Protein AF-A0A0N4YN39-F1 (afdb_monomer_lite)

Organism: Nippostrongylus brasiliensis (NCBI:txid27835)

Foldseek 3Di:
DEWDADPVQGDPHHCVVVDPRVQTHSQAWDWDQDPPVRWIKIAGQDCFWKAWQNRTHHHRGMDTDDQQIWIDRPPDIDGDHDDD

Radius of gyration: 12.25 Å; chains: 1; bounding box: 29×24×33 Å

pLDDT: mean 93.07, std 7.37, range [53.78, 98.44]

InterPro domains:
  IPR000253 Forkhead-associated (FHA) domain [PF00498] (2-73)
  IPR000253 Forkhead-associated (FHA) domain [PS50006] (1-57)
  IPR008984 SMAD/FHA domain superfamily [SSF49879] (2-82)
  IPR037912 Microspherule protein 1 [PTHR13233] (1-83)

Structure (mmCIF, N/CA/C/O backbone):
data_AF-A0A0N4YN39-F1
#
_entry.id   AF-A0A0N4YN39-F1
#
loop_
_atom_site.group_PDB
_atom_site.id
_atom_site.type_symbol
_atom_site.label_atom_id
_atom_site.label_alt_id
_atom_site.label_comp_id
_atom_site.label_asym_id
_atom_site.label_entity_id
_atom_site.label_seq_id
_atom_site.pdbx_PDB_ins_code
_atom_site.Cartn_x
_atom_site.Cartn_y
_atom_site.Cartn_z
_atom_site.occupancy
_atom_site.B_iso_or_equiv
_atom_site.auth_seq_id
_atom_site.auth_comp_id
_atom_site.auth_asym_id
_atom_site.auth_atom_id
_atom_site.pdbx_PDB_model_num
ATOM 1 N N . MET A 1 1 ? 3.916 -3.972 4.468 1.00 93.94 1 MET A N 1
ATOM 2 C CA . MET A 1 1 ? 4.370 -3.677 3.092 1.00 93.94 1 MET A CA 1
ATOM 3 C C . MET A 1 1 ? 3.496 -4.438 2.112 1.00 93.94 1 MET A C 1
ATOM 5 O O . MET A 1 1 ? 3.320 -5.635 2.280 1.00 93.94 1 MET A O 1
ATOM 9 N N . LEU A 1 2 ? 2.977 -3.753 1.095 1.00 94.25 2 LEU A N 1
ATOM 10 C CA . LEU A 1 2 ? 2.207 -4.335 -0.004 1.00 94.25 2 LEU A CA 1
ATOM 11 C C . LEU A 1 2 ? 2.952 -4.115 -1.323 1.00 94.25 2 LEU A C 1
ATOM 13 O O . LEU A 1 2 ? 3.482 -3.024 -1.562 1.00 94.25 2 LEU A O 1
ATOM 17 N N . GLY A 1 3 ? 2.959 -5.110 -2.203 1.00 94.62 3 GLY A N 1
ATOM 18 C CA . GLY A 1 3 ? 3.592 -4.993 -3.516 1.00 94.62 3 GLY A CA 1
ATOM 19 C C . GLY A 1 3 ? 3.722 -6.332 -4.222 1.00 94.62 3 GLY A C 1
ATOM 20 O O . GLY A 1 3 ? 3.022 -7.274 -3.880 1.00 94.62 3 GLY A O 1
ATOM 21 N N . ARG A 1 4 ? 4.603 -6.410 -5.219 1.00 93.81 4 ARG A N 1
ATOM 22 C CA . ARG A 1 4 ? 4.973 -7.667 -5.883 1.00 93.81 4 ARG A CA 1
ATOM 23 C C . ARG A 1 4 ? 6.166 -8.306 -5.175 1.00 93.81 4 ARG A C 1
ATOM 25 O O . ARG A 1 4 ? 7.275 -7.775 -5.268 1.00 93.81 4 ARG A O 1
ATOM 32 N N . SER A 1 5 ? 5.961 -9.452 -4.538 1.00 93.88 5 SER A N 1
ATOM 33 C CA . SER A 1 5 ? 7.042 -10.144 -3.832 1.00 93.88 5 SER A CA 1
ATOM 34 C C . SER A 1 5 ? 8.132 -10.625 -4.791 1.00 93.88 5 SER A C 1
ATOM 36 O O . SER A 1 5 ? 7.883 -10.990 -5.944 1.00 93.88 5 SER A O 1
ATOM 38 N N . THR A 1 6 ? 9.374 -10.630 -4.315 1.00 91.06 6 THR A N 1
ATOM 39 C CA . THR A 1 6 ? 10.489 -11.323 -4.971 1.00 91.06 6 THR A CA 1
ATOM 40 C C . THR A 1 6 ? 11.345 -12.018 -3.913 1.00 91.06 6 THR A C 1
ATOM 42 O O . THR A 1 6 ? 11.339 -11.576 -2.766 1.00 91.06 6 THR A O 1
ATOM 45 N N . PRO A 1 7 ? 12.167 -13.025 -4.267 1.00 91.06 7 PRO A N 1
ATOM 46 C CA . PRO A 1 7 ? 13.035 -13.693 -3.291 1.00 91.06 7 PRO A CA 1
ATOM 47 C C . PRO A 1 7 ? 13.983 -12.755 -2.524 1.00 91.06 7 PRO A C 1
ATOM 49 O O . PRO A 1 7 ? 14.407 -13.082 -1.423 1.00 91.06 7 PRO A O 1
ATOM 52 N N . ARG A 1 8 ? 14.335 -11.595 -3.101 1.00 90.06 8 ARG A N 1
ATOM 53 C CA . ARG A 1 8 ? 15.207 -10.587 -2.468 1.00 90.06 8 ARG A CA 1
ATOM 54 C C . ARG A 1 8 ? 14.441 -9.511 -1.700 1.00 90.06 8 ARG A C 1
ATOM 56 O O . ARG A 1 8 ? 15.012 -8.861 -0.836 1.00 90.06 8 ARG A O 1
ATOM 63 N N . GLU A 1 9 ? 13.180 -9.294 -2.051 1.00 87.25 9 GLU A N 1
ATOM 64 C CA . GLU A 1 9 ? 12.322 -8.252 -1.487 1.00 87.25 9 GLU A CA 1
ATOM 65 C C . GLU A 1 9 ? 10.965 -8.877 -1.151 1.00 87.25 9 GLU A C 1
ATOM 67 O O . GLU A 1 9 ? 10.013 -8.722 -1.926 1.00 87.25 9 GLU A O 1
ATOM 72 N N . PRO A 1 10 ? 10.880 -9.639 -0.045 1.00 91.69 10 PRO A N 1
ATOM 73 C CA . PRO A 1 10 ? 9.609 -10.165 0.418 1.00 91.69 10 PRO A CA 1
ATOM 74 C C . PRO A 1 10 ? 8.701 -9.016 0.865 1.00 91.69 10 PRO A C 1
ATOM 76 O O . PRO A 1 10 ? 9.157 -7.994 1.387 1.00 91.69 10 PRO A O 1
ATOM 79 N N . VAL A 1 11 ? 7.400 -9.190 0.659 1.00 93.69 11 VAL A N 1
ATOM 80 C CA . VAL A 1 11 ? 6.360 -8.271 1.130 1.00 93.69 11 VAL A CA 1
ATOM 81 C C . VAL A 1 11 ? 5.352 -9.032 1.978 1.00 93.69 11 VAL A C 1
ATOM 83 O O . VAL A 1 11 ? 5.166 -10.230 1.784 1.00 93.69 11 VAL A O 1
ATOM 86 N N . ASP A 1 12 ? 4.684 -8.329 2.889 1.00 93.38 12 ASP A N 1
ATOM 87 C CA . ASP A 1 12 ? 3.686 -8.941 3.773 1.00 93.38 12 ASP A CA 1
ATOM 88 C C . ASP A 1 12 ? 2.419 -9.336 3.000 1.00 93.38 12 ASP A C 1
ATOM 90 O O . ASP A 1 12 ? 1.772 -10.325 3.325 1.00 93.38 12 ASP A O 1
ATOM 94 N N . LEU A 1 13 ? 2.072 -8.564 1.963 1.00 90.81 13 LEU A N 1
ATOM 95 C CA . LEU A 1 13 ? 0.941 -8.828 1.074 1.00 90.81 13 LEU A CA 1
ATOM 96 C C . LEU A 1 13 ? 1.400 -8.784 -0.384 1.00 90.81 13 LEU A C 1
ATOM 98 O O . LEU A 1 13 ? 1.710 -7.709 -0.915 1.00 90.81 13 LEU A O 1
ATOM 102 N N . ASP A 1 14 ? 1.444 -9.961 -1.011 1.00 92.19 14 ASP A N 1
ATOM 103 C CA . ASP A 1 14 ? 1.865 -10.124 -2.399 1.00 92.19 14 ASP A CA 1
ATOM 104 C C . ASP A 1 14 ? 0.697 -9.943 -3.370 1.00 92.19 14 ASP A C 1
ATOM 106 O O . ASP A 1 14 ? -0.111 -10.836 -3.614 1.00 92.19 14 ASP A O 1
ATOM 110 N N . LEU A 1 15 ? 0.644 -8.760 -3.968 1.00 90.19 15 LEU A N 1
ATOM 111 C CA . LEU A 1 15 ? -0.368 -8.366 -4.939 1.00 90.19 15 LEU A CA 1
ATOM 112 C C . LEU A 1 15 ? -0.174 -9.040 -6.304 1.00 90.19 15 LEU A C 1
ATOM 114 O O . LEU A 1 15 ? -1.045 -8.929 -7.164 1.00 90.19 15 LEU A O 1
ATOM 118 N N . SER A 1 16 ? 0.952 -9.719 -6.540 1.00 86.19 16 SER A N 1
ATOM 119 C CA . SER A 1 16 ? 1.169 -10.444 -7.796 1.00 86.19 16 SER A CA 1
ATOM 120 C C . SER A 1 16 ? 0.296 -11.686 -7.951 1.00 86.19 16 SER A C 1
ATOM 122 O O . SER A 1 16 ? 0.100 -12.143 -9.074 1.00 86.19 16 SER A O 1
ATOM 124 N N . LEU A 1 17 ? -0.269 -12.184 -6.850 1.00 83.56 17 LEU A N 1
ATOM 125 C CA . LEU A 1 17 ? -1.193 -13.317 -6.842 1.00 83.56 17 LEU A CA 1
ATOM 126 C C . LEU A 1 17 ? -2.592 -12.942 -7.365 1.00 83.56 17 LEU A C 1
ATOM 128 O O . LEU A 1 17 ? -3.331 -13.809 -7.817 1.00 83.56 17 LEU A O 1
ATOM 132 N N . GLU A 1 18 ? -2.935 -11.652 -7.353 1.00 78.50 18 GLU A N 1
ATOM 133 C CA . GLU A 1 18 ? -4.290 -11.142 -7.617 1.00 78.50 18 GLU A CA 1
ATOM 134 C C . GLU A 1 18 ? -4.474 -10.571 -9.041 1.00 78.50 18 GLU A C 1
ATOM 136 O O . GLU A 1 18 ? -5.558 -10.109 -9.405 1.00 78.50 18 GLU A O 1
ATOM 141 N N . GLY A 1 19 ? -3.427 -10.532 -9.876 1.00 68.75 19 GLY A N 1
ATOM 142 C CA . GLY A 1 19 ? -3.522 -9.946 -11.218 1.00 68.75 19 GLY A CA 1
ATOM 143 C C . GLY A 1 19 ? -2.182 -9.756 -11.940 1.00 68.75 19 GLY A C 1
ATOM 144 O O . GLY A 1 19 ? -1.179 -10.341 -11.543 1.00 68.75 19 GLY A O 1
ATOM 145 N N . PRO A 1 20 ? -2.127 -8.937 -13.015 1.00 70.50 20 PRO A N 1
ATOM 146 C CA . PRO A 1 20 ? -0.923 -8.746 -13.819 1.00 70.50 20 PRO A CA 1
ATOM 147 C C . PRO A 1 20 ? 0.217 -8.175 -12.968 1.00 70.50 20 PRO A C 1
ATOM 149 O O . PRO A 1 20 ? 0.294 -6.968 -12.731 1.00 70.50 20 PRO A O 1
ATOM 152 N N . ALA A 1 21 ? 1.109 -9.054 -12.520 1.00 75.06 21 ALA A N 1
ATOM 153 C CA . ALA A 1 21 ? 2.172 -8.748 -11.570 1.00 75.06 21 ALA A CA 1
ATOM 154 C C . ALA A 1 21 ? 3.068 -7.586 -12.026 1.00 75.06 21 ALA A C 1
ATOM 156 O O . ALA A 1 21 ? 3.494 -6.761 -11.223 1.00 75.06 21 ALA A O 1
ATOM 157 N N . GLU A 1 22 ? 3.309 -7.474 -13.333 1.00 82.62 22 GLU A N 1
ATOM 158 C CA . GLU A 1 22 ? 4.122 -6.421 -13.956 1.00 82.62 22 GLU A CA 1
ATOM 159 C C . GLU A 1 22 ? 3.620 -4.993 -13.677 1.00 82.62 22 GLU A C 1
ATOM 161 O O . GLU A 1 22 ? 4.387 -4.034 -13.721 1.00 82.62 22 GLU A O 1
ATOM 166 N N . LYS A 1 23 ? 2.326 -4.843 -13.370 1.00 85.38 23 LYS A N 1
ATOM 167 C CA . LYS A 1 23 ? 1.659 -3.553 -13.166 1.00 85.38 23 LYS A CA 1
ATOM 168 C C . LYS A 1 23 ? 1.788 -3.018 -11.742 1.00 85.38 23 LYS A C 1
ATOM 170 O O . LYS A 1 23 ? 1.322 -1.902 -11.489 1.00 85.38 23 LYS A O 1
ATOM 175 N N . VAL A 1 24 ? 2.370 -3.802 -10.837 1.00 91.06 24 VAL A N 1
ATOM 176 C CA . VAL A 1 24 ? 2.525 -3.485 -9.419 1.00 91.06 24 VAL A CA 1
ATOM 177 C C . VAL A 1 24 ? 4.009 -3.417 -9.076 1.0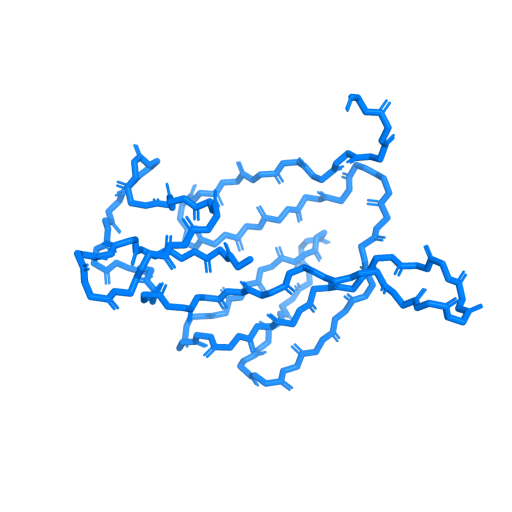0 91.06 24 VAL A C 1
ATOM 179 O O . VAL A 1 24 ? 4.801 -4.302 -9.407 1.00 91.06 24 VAL A O 1
ATOM 182 N N . SER A 1 25 ? 4.399 -2.344 -8.394 1.00 94.31 25 SER A N 1
ATOM 183 C CA . SER A 1 25 ? 5.776 -2.181 -7.928 1.00 94.31 25 SER A CA 1
ATOM 184 C C . SER A 1 25 ? 6.112 -3.254 -6.890 1.00 94.31 25 SER A C 1
ATOM 186 O O . SER A 1 25 ? 5.255 -3.651 -6.102 1.00 94.31 25 SER A O 1
ATOM 188 N N . ARG A 1 26 ? 7.381 -3.679 -6.820 1.00 94.25 26 ARG A N 1
ATOM 189 C CA . ARG A 1 26 ? 7.843 -4.613 -5.772 1.00 94.25 26 ARG A CA 1
ATOM 190 C C . ARG A 1 26 ? 7.512 -4.107 -4.367 1.00 94.25 26 ARG A C 1
ATOM 192 O O . ARG A 1 26 ? 7.036 -4.857 -3.531 1.00 94.25 26 ARG A O 1
ATOM 199 N N . ARG A 1 27 ? 7.650 -2.793 -4.167 1.00 95.50 27 ARG A N 1
ATOM 200 C CA . ARG A 1 27 ? 7.166 -2.047 -3.001 1.00 95.50 27 ARG A CA 1
ATOM 201 C C . ARG A 1 27 ? 6.161 -1.017 -3.502 1.00 95.50 27 ARG A C 1
ATOM 203 O O . ARG A 1 27 ? 6.561 -0.032 -4.114 1.00 95.50 27 ARG A O 1
ATOM 210 N N . GLN A 1 28 ? 4.870 -1.281 -3.333 1.00 96.00 28 GLN A N 1
ATOM 211 C CA . GLN A 1 28 ? 3.813 -0.430 -3.880 1.00 96.00 28 GLN A CA 1
ATOM 212 C C . GLN A 1 28 ? 3.208 0.483 -2.817 1.00 96.00 28 GLN A C 1
ATOM 214 O O . GLN A 1 28 ? 3.054 1.676 -3.059 1.00 96.00 28 GLN A O 1
ATOM 219 N N . ALA A 1 29 ? 2.884 -0.047 -1.641 1.00 97.00 29 ALA A N 1
ATOM 220 C CA . ALA A 1 29 ? 2.305 0.743 -0.564 1.00 97.00 29 ALA A CA 1
ATOM 221 C C . ALA A 1 29 ? 2.718 0.220 0.813 1.00 97.00 29 ALA A C 1
ATOM 223 O O . ALA A 1 29 ? 3.044 -0.953 0.992 1.00 97.00 29 ALA A O 1
ATOM 224 N N . VAL A 1 30 ? 2.679 1.100 1.806 1.00 97.69 30 VAL A N 1
ATOM 225 C CA . VAL A 1 30 ? 2.875 0.764 3.217 1.00 97.69 30 VAL A CA 1
ATOM 226 C C . VAL A 1 30 ? 1.614 1.151 3.962 1.00 97.69 30 VAL A C 1
ATOM 228 O O . VAL A 1 30 ? 1.169 2.284 3.830 1.00 97.69 30 VAL A O 1
ATOM 231 N N . ILE A 1 31 ? 1.057 0.223 4.736 1.00 97.00 31 ILE A N 1
ATOM 232 C CA . ILE A 1 31 ? 0.051 0.531 5.751 1.00 97.00 31 ILE A CA 1
ATOM 233 C C . ILE A 1 31 ? 0.767 0.515 7.095 1.00 97.00 31 ILE A C 1
ATOM 235 O O . ILE A 1 31 ? 1.469 -0.450 7.400 1.00 97.00 31 ILE A O 1
ATOM 239 N N . ALA A 1 32 ? 0.615 1.580 7.869 1.00 96.31 32 ALA A N 1
ATOM 240 C CA . ALA A 1 32 ? 1.171 1.698 9.208 1.00 96.31 32 ALA A CA 1
ATOM 241 C C . ALA A 1 32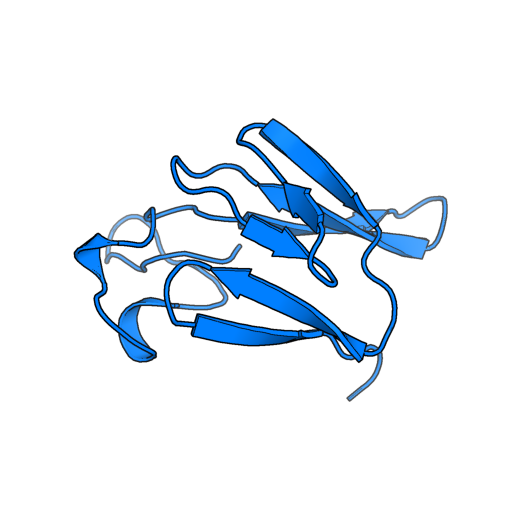 ? 0.125 2.296 10.148 1.00 96.31 32 ALA A C 1
ATOM 243 O O . ALA A 1 32 ? -0.734 3.067 9.722 1.00 96.31 32 ALA A O 1
ATOM 244 N N . ARG A 1 33 ? 0.199 1.934 11.429 1.00 95.81 33 ARG A N 1
ATOM 245 C CA . ARG A 1 33 ? -0.605 2.560 12.476 1.00 95.81 33 ARG A CA 1
ATOM 246 C C . ARG A 1 33 ? 0.218 3.657 13.132 1.00 95.81 33 ARG A C 1
ATOM 248 O O . ARG A 1 33 ? 1.304 3.382 13.637 1.00 95.81 33 ARG A O 1
ATOM 255 N N . ASP A 1 34 ? -0.300 4.875 13.133 1.00 94.69 34 ASP A N 1
ATOM 256 C CA . ASP A 1 34 ? 0.280 5.982 13.881 1.00 94.69 34 ASP A CA 1
ATOM 257 C C . ASP A 1 34 ? 0.191 5.662 15.387 1.00 94.69 34 ASP A C 1
ATOM 259 O O . ASP A 1 34 ? -0.912 5.448 15.901 1.00 94.69 34 ASP A O 1
ATOM 263 N N . PRO A 1 35 ? 1.323 5.596 16.112 1.00 94.31 35 PRO A N 1
ATOM 264 C CA . PRO A 1 35 ? 1.331 5.253 17.532 1.00 94.31 35 PRO A CA 1
ATOM 265 C C . PRO A 1 35 ? 0.697 6.332 18.421 1.00 94.31 35 PRO A C 1
ATOM 267 O O . PRO A 1 35 ? 0.281 6.025 19.534 1.00 94.31 35 PRO A O 1
ATOM 270 N N . THR A 1 36 ? 0.613 7.574 17.942 1.00 95.69 36 THR A N 1
ATOM 271 C CA . THR A 1 36 ? 0.102 8.724 18.696 1.00 95.69 36 THR A CA 1
ATOM 272 C C . THR A 1 36 ? -1.410 8.834 18.559 1.00 95.69 36 THR A C 1
ATOM 274 O O . THR A 1 36 ? -2.124 8.945 19.551 1.00 95.69 36 THR A O 1
ATOM 277 N N . THR A 1 37 ? -1.916 8.797 17.324 1.00 95.19 37 THR A N 1
ATOM 278 C CA . THR A 1 37 ? -3.356 8.946 17.047 1.00 95.19 37 THR A CA 1
ATOM 279 C C . THR A 1 37 ? -4.101 7.613 17.024 1.00 95.19 37 THR A C 1
ATOM 281 O O . THR A 1 37 ? -5.322 7.575 17.165 1.00 95.19 37 THR A O 1
ATOM 284 N N . GLY A 1 38 ? -3.381 6.507 16.827 1.00 94.75 38 GLY A N 1
ATOM 285 C CA . GLY A 1 38 ? -3.951 5.179 16.643 1.00 94.75 38 GLY A CA 1
ATOM 286 C C . GLY A 1 38 ? -4.573 4.948 15.264 1.00 94.75 38 GLY A C 1
ATOM 287 O O . GLY A 1 38 ? -5.111 3.858 15.043 1.00 94.75 38 GLY A O 1
ATOM 288 N N . TYR A 1 39 ? -4.512 5.926 14.353 1.00 95.56 39 TYR A N 1
ATOM 289 C CA . TYR A 1 39 ? -5.061 5.818 13.004 1.00 95.56 39 TYR A CA 1
ATOM 290 C C . TYR A 1 39 ? -4.184 4.969 12.095 1.00 95.56 39 TYR A C 1
ATOM 292 O O . TYR A 1 39 ? -2.963 4.939 12.228 1.00 95.56 39 TYR A O 1
ATOM 300 N N . PHE A 1 40 ? -4.817 4.307 11.133 1.00 97.44 40 PHE A N 1
ATOM 301 C CA . PHE A 1 40 ? -4.104 3.658 10.046 1.00 97.44 40 PHE A CA 1
ATOM 302 C C . PHE A 1 40 ? -3.881 4.655 8.917 1.00 97.44 40 PHE A C 1
ATOM 304 O O . PHE A 1 40 ? -4.802 5.357 8.497 1.00 97.44 40 PHE A O 1
ATOM 311 N N . GLU A 1 41 ? -2.661 4.695 8.406 1.00 97.44 41 GLU A N 1
ATOM 312 C CA . GLU A 1 41 ? -2.289 5.465 7.231 1.00 97.44 41 GLU A CA 1
ATOM 313 C C . GLU A 1 41 ? -1.755 4.527 6.155 1.00 97.44 41 GLU A C 1
ATOM 315 O O . GLU A 1 41 ? -1.031 3.570 6.437 1.00 97.44 41 GLU A O 1
ATOM 320 N N . MET A 1 42 ? -2.103 4.825 4.907 1.00 97.81 42 MET A N 1
ATOM 321 C CA . MET A 1 42 ? -1.479 4.246 3.730 1.00 97.81 42 MET A CA 1
ATOM 322 C C . MET A 1 42 ? -0.561 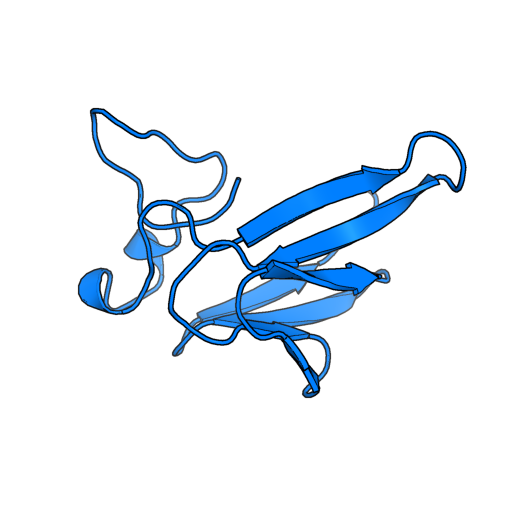5.274 3.082 1.00 97.81 42 MET A C 1
ATOM 324 O O . MET A 1 42 ? -1.005 6.370 2.749 1.00 97.81 42 MET A O 1
ATOM 328 N N . THR A 1 43 ? 0.677 4.876 2.808 1.00 98.38 43 THR A N 1
ATOM 329 C CA . THR A 1 43 ? 1.647 5.636 2.013 1.00 98.38 43 THR A CA 1
ATOM 330 C C . THR A 1 43 ? 1.913 4.906 0.703 1.00 98.38 43 THR A C 1
ATOM 332 O O . THR A 1 43 ? 2.282 3.729 0.717 1.00 98.38 43 THR A O 1
ATOM 335 N N . ASN A 1 44 ? 1.762 5.588 -0.433 1.00 98.25 44 ASN A N 1
ATOM 336 C CA . ASN A 1 44 ? 2.157 5.040 -1.730 1.00 98.25 44 ASN A C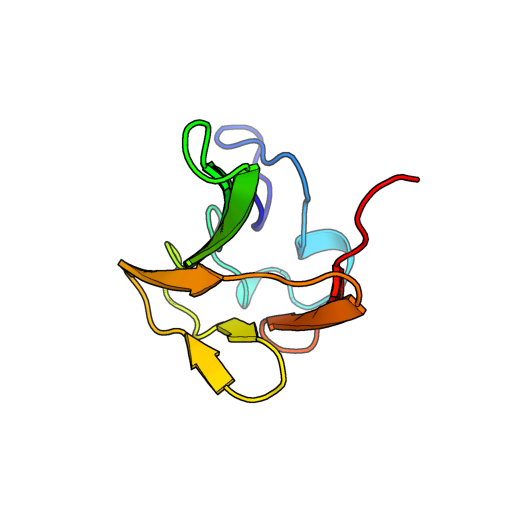A 1
ATOM 337 C C . ASN A 1 44 ? 3.662 5.246 -1.938 1.00 98.25 44 ASN A C 1
ATOM 339 O O . ASN A 1 44 ? 4.132 6.378 -1.967 1.00 98.25 44 ASN A O 1
ATOM 343 N N . VAL A 1 45 ? 4.417 4.164 -2.106 1.00 97.75 45 VAL A N 1
ATOM 344 C CA . VAL A 1 45 ? 5.875 4.202 -2.342 1.00 97.75 45 VAL A CA 1
ATOM 345 C C . VAL A 1 45 ? 6.258 3.664 -3.724 1.00 97.75 45 VAL A C 1
ATOM 347 O O . VAL A 1 45 ? 7.434 3.647 -4.077 1.00 97.75 45 VAL A O 1
ATOM 350 N N . GLY A 1 46 ? 5.272 3.208 -4.500 1.00 96.06 46 GLY A N 1
ATOM 351 C CA . GLY A 1 46 ? 5.459 2.660 -5.836 1.00 96.06 46 GLY A CA 1
ATOM 352 C C . GLY A 1 46 ? 5.174 3.672 -6.940 1.00 96.06 46 GLY A C 1
ATOM 353 O O . GLY A 1 46 ? 4.639 4.756 -6.713 1.00 96.06 46 GLY A O 1
ATOM 354 N N . ALA A 1 47 ? 5.495 3.287 -8.174 1.00 95.44 47 ALA A N 1
ATOM 355 C CA . ALA A 1 47 ? 5.309 4.143 -9.345 1.00 95.44 47 ALA A CA 1
ATOM 356 C C . ALA A 1 47 ? 3.830 4.351 -9.711 1.00 95.44 47 ALA A C 1
ATOM 358 O O . ALA A 1 47 ? 3.462 5.356 -10.313 1.00 95.44 47 ALA A O 1
ATOM 359 N N . ARG A 1 48 ? 2.966 3.385 -9.379 1.00 94.44 48 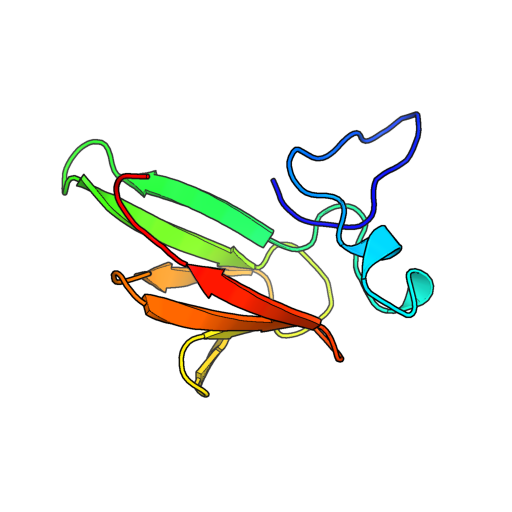ARG A N 1
ATOM 360 C CA . ARG A 1 48 ? 1.554 3.433 -9.758 1.00 94.44 48 ARG A CA 1
ATOM 361 C C . ARG A 1 48 ? 0.720 4.201 -8.738 1.00 94.44 48 ARG A C 1
ATOM 363 O O . ARG A 1 48 ? 0.895 4.010 -7.539 1.00 94.44 48 ARG A O 1
ATOM 370 N N . THR A 1 49 ? -0.227 5.010 -9.209 1.00 96.69 49 THR A N 1
ATOM 371 C CA . THR A 1 49 ? -1.237 5.641 -8.351 1.00 96.69 49 THR A CA 1
ATOM 372 C C . THR A 1 49 ? -2.085 4.579 -7.657 1.00 96.69 49 THR A C 1
ATOM 374 O O . THR A 1 49 ? -2.588 3.654 -8.303 1.00 96.69 49 THR A O 1
ATOM 377 N N . VAL A 1 50 ? -2.251 4.736 -6.347 1.00 97.38 50 VAL A N 1
ATOM 378 C CA . VAL A 1 50 ? -3.214 3.981 -5.541 1.00 97.38 50 VAL A CA 1
ATOM 379 C C . VAL A 1 50 ? -4.479 4.822 -5.425 1.00 97.38 50 VAL A C 1
ATOM 381 O O . VAL A 1 50 ? -4.385 6.040 -5.339 1.00 97.38 50 VAL A O 1
ATOM 384 N N . PHE A 1 51 ? -5.657 4.211 -5.425 1.00 98.19 51 PHE A N 1
ATOM 385 C CA . PHE A 1 51 ? -6.904 4.916 -5.142 1.00 98.19 51 PHE A CA 1
ATOM 386 C C . PHE A 1 51 ? -7.459 4.430 -3.810 1.00 98.19 51 PHE A C 1
ATOM 388 O O . PHE A 1 51 ? -7.611 3.227 -3.622 1.00 98.19 51 PHE A O 1
ATOM 395 N N . VAL A 1 52 ? -7.754 5.353 -2.898 1.00 98.31 52 VAL A N 1
ATOM 396 C CA . VAL A 1 52 ? -8.385 5.057 -1.605 1.00 98.31 52 VAL A CA 1
ATOM 397 C C . VAL A 1 52 ? -9.740 5.744 -1.586 1.00 98.31 52 VAL A C 1
ATOM 399 O O . VAL A 1 52 ? -9.810 6.964 -1.728 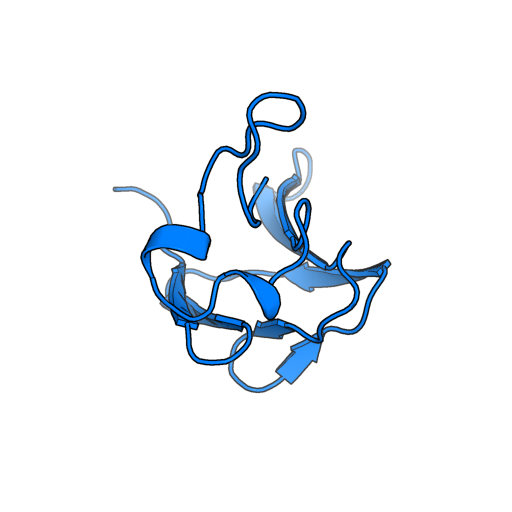1.00 98.31 52 VAL A O 1
ATOM 402 N N . ASP A 1 53 ? -10.815 4.963 -1.487 1.00 97.94 53 ASP A N 1
ATOM 403 C CA . ASP A 1 53 ? -12.199 5.456 -1.537 1.00 97.94 53 ASP A CA 1
ATOM 404 C C . ASP A 1 53 ? -12.462 6.341 -2.774 1.00 97.94 53 ASP A C 1
ATOM 406 O O . ASP A 1 53 ? -13.092 7.396 -2.714 1.00 97.94 53 ASP A O 1
ATOM 410 N N . GLY A 1 54 ? -11.895 5.932 -3.916 1.00 97.31 54 GLY A N 1
ATOM 411 C CA . GLY A 1 54 ? -11.977 6.647 -5.195 1.00 97.31 54 GLY A CA 1
ATOM 412 C C . GLY A 1 54 ? -11.030 7.847 -5.339 1.00 97.31 54 GLY A C 1
ATOM 413 O O . GLY A 1 54 ? -10.916 8.394 -6.435 1.00 97.31 54 GLY A O 1
ATOM 414 N N . LYS A 1 55 ? -10.306 8.247 -4.285 1.00 98.12 55 LYS A N 1
ATOM 415 C CA . LYS A 1 55 ? -9.363 9.377 -4.318 1.00 98.12 55 LYS A CA 1
ATOM 416 C C . LYS A 1 55 ? -7.961 8.917 -4.694 1.00 98.12 55 LYS A C 1
ATOM 418 O O . LYS A 1 55 ? -7.440 7.966 -4.118 1.00 98.12 55 LYS A O 1
ATOM 423 N N . ALA A 1 56 ? -7.339 9.613 -5.643 1.00 98.06 56 ALA A N 1
ATOM 424 C CA . ALA A 1 56 ? -5.989 9.308 -6.099 1.00 98.06 56 ALA A CA 1
ATOM 425 C C . ALA A 1 56 ? -4.931 9.629 -5.028 1.00 98.06 56 ALA A C 1
ATOM 427 O O . ALA A 1 56 ? -4.897 10.725 -4.473 1.00 98.06 56 ALA A O 1
ATOM 428 N N . LEU A 1 57 ? -4.025 8.682 -4.806 1.00 98.44 57 LEU A N 1
ATOM 429 C CA . LEU A 1 57 ? -2.863 8.769 -3.935 1.00 98.44 57 LEU A CA 1
ATOM 430 C C . LEU A 1 57 ? -1.600 8.539 -4.775 1.00 98.44 57 LEU A C 1
ATOM 432 O O . LEU A 1 57 ? -1.228 7.403 -5.091 1.00 98.44 57 LEU A O 1
ATOM 436 N N . GLY A 1 58 ? -0.959 9.634 -5.185 1.00 98.25 58 GLY A N 1
ATOM 437 C CA . GLY A 1 58 ? 0.287 9.598 -5.954 1.00 98.25 58 GLY A CA 1
ATOM 438 C C . GLY A 1 58 ? 1.478 9.100 -5.131 1.00 98.25 58 GLY A C 1
ATOM 439 O O . GLY A 1 58 ? 1.405 9.013 -3.906 1.00 98.25 58 GLY A O 1
ATOM 440 N N . THR A 1 59 ? 2.588 8.798 -5.799 1.00 98.12 59 THR A N 1
ATOM 441 C CA . THR A 1 59 ? 3.834 8.359 -5.153 1.00 98.12 59 THR A CA 1
ATOM 442 C C . THR A 1 59 ? 4.299 9.354 -4.086 1.00 98.12 59 THR A C 1
ATOM 444 O O . THR A 1 59 ? 4.191 10.565 -4.267 1.00 98.12 59 THR A O 1
ATOM 447 N N . ASN A 1 60 ? 4.814 8.832 -2.973 1.00 97.38 60 ASN A N 1
ATOM 448 C CA . ASN A 1 60 ? 5.274 9.549 -1.779 1.00 97.38 60 ASN A CA 1
ATOM 449 C C . ASN A 1 60 ? 4.203 10.361 -1.034 1.00 97.38 60 ASN A C 1
ATOM 451 O O . ASN A 1 60 ? 4.533 11.095 -0.105 1.00 97.38 60 ASN A O 1
ATOM 455 N N . ASN A 1 61 ? 2.925 10.204 -1.386 1.00 98.25 61 ASN A N 1
ATOM 456 C CA . ASN A 1 61 ? 1.822 10.756 -0.609 1.00 98.25 61 ASN A CA 1
ATOM 457 C C . ASN A 1 61 ? 1.240 9.708 0.338 1.00 98.25 61 ASN A C 1
ATOM 459 O O . ASN A 1 61 ? 1.348 8.497 0.105 1.00 98.25 61 ASN A O 1
ATOM 463 N N . ARG A 1 62 ? 0.572 10.197 1.387 1.00 97.50 62 ARG A N 1
ATOM 464 C CA . ARG A 1 62 ? -0.147 9.369 2.356 1.00 97.50 62 ARG A CA 1
ATOM 465 C C . ARG A 1 62 ? -1.591 9.818 2.541 1.00 97.50 62 ARG A C 1
ATOM 467 O O . ARG A 1 62 ? -1.912 10.986 2.339 1.00 97.50 62 ARG A O 1
ATOM 474 N N . THR A 1 63 ? -2.441 8.887 2.945 1.00 98.00 63 THR A N 1
ATOM 475 C CA . THR A 1 63 ? -3.830 9.147 3.326 1.00 98.00 63 THR A CA 1
ATOM 476 C C . THR A 1 63 ? -4.218 8.269 4.504 1.00 98.00 63 THR A C 1
ATOM 478 O O . THR A 1 63 ? -3.675 7.179 4.686 1.00 98.00 63 THR A O 1
ATOM 481 N N . ARG A 1 64 ? -5.191 8.726 5.287 1.00 97.56 64 ARG A N 1
ATOM 482 C CA . ARG A 1 64 ? -5.799 7.919 6.343 1.00 97.56 64 ARG A CA 1
ATOM 483 C C . ARG A 1 64 ? -6.643 6.798 5.730 1.00 97.56 64 ARG A C 1
ATOM 485 O O . ARG A 1 64 ? -7.340 7.023 4.742 1.00 97.56 64 ARG A O 1
ATOM 492 N N . LEU A 1 65 ? -6.595 5.623 6.349 1.00 97.88 65 LEU A N 1
ATOM 493 C CA . LEU A 1 65 ? -7.503 4.506 6.114 1.00 97.88 65 LEU A CA 1
ATOM 494 C C . LEU A 1 65 ? -8.522 4.436 7.252 1.00 97.88 65 LEU A C 1
ATOM 496 O O . LEU A 1 65 ? -8.159 4.478 8.429 1.00 97.88 65 LEU A O 1
ATOM 500 N N . ASN A 1 66 ? -9.797 4.322 6.897 1.00 97.12 66 ASN A N 1
ATOM 501 C CA . ASN A 1 66 ? -10.871 4.030 7.841 1.00 97.12 66 ASN A CA 1
ATOM 502 C C . ASN A 1 66 ? -11.320 2.581 7.653 1.00 97.12 66 ASN A C 1
ATOM 504 O O . ASN A 1 66 ? -11.053 1.981 6.613 1.00 97.12 66 ASN A O 1
ATOM 508 N N . ASP A 1 67 ? -12.007 2.012 8.644 1.00 96.88 67 ASP A N 1
ATOM 509 C CA . ASP A 1 67 ? -12.625 0.698 8.461 1.00 96.88 67 ASP A CA 1
ATOM 510 C C . ASP A 1 67 ? -13.542 0.709 7.225 1.00 96.88 67 ASP A C 1
ATOM 512 O O . ASP A 1 67 ? -14.306 1.653 7.019 1.00 96.88 67 ASP A O 1
ATOM 516 N N . ASN A 1 68 ? -13.445 -0.336 6.404 1.00 97.12 68 ASN A N 1
ATOM 517 C CA . ASN A 1 68 ? -14.086 -0.484 5.092 1.00 97.12 68 ASN A CA 1
ATOM 518 C C . ASN A 1 68 ? -13.556 0.409 3.965 1.00 97.12 68 ASN A C 1
ATOM 520 O O . ASN A 1 68 ? -14.155 0.410 2.889 1.00 97.12 68 ASN A O 1
ATOM 524 N N . SER A 1 69 ? -12.436 1.119 4.150 1.00 98.12 69 SER A N 1
ATOM 525 C CA . SER A 1 69 ? -11.809 1.833 3.035 1.00 98.12 69 SER A CA 1
ATOM 526 C C . SER A 1 69 ? -11.497 0.871 1.882 1.00 98.12 69 SER A C 1
ATOM 528 O O . SER A 1 69 ? -10.895 -0.190 2.073 1.00 98.12 69 SER A O 1
ATOM 530 N N . ILE A 1 70 ? -11.883 1.262 0.669 1.00 98.00 70 ILE A N 1
ATOM 531 C CA . ILE A 1 70 ? -11.603 0.523 -0.560 1.00 98.00 70 ILE A CA 1
ATOM 532 C C . ILE A 1 70 ? -10.273 1.001 -1.123 1.00 98.00 70 ILE A C 1
ATOM 534 O O . ILE A 1 70 ? -10.115 2.169 -1.476 1.00 98.00 70 ILE A O 1
ATOM 538 N N . ILE A 1 71 ? -9.327 0.078 -1.253 1.00 97.12 71 ILE A N 1
ATOM 539 C CA . ILE A 1 71 ? -8.008 0.329 -1.827 1.00 97.12 71 ILE A CA 1
ATOM 540 C C . ILE A 1 71 ? -7.975 -0.293 -3.217 1.00 97.12 71 ILE A C 1
ATOM 542 O O . ILE A 1 71 ? -8.202 -1.490 -3.376 1.00 97.12 71 ILE A O 1
ATOM 546 N N . GLN A 1 72 ? -7.649 0.503 -4.229 1.00 95.50 72 GLN A N 1
ATOM 547 C CA . GLN A 1 72 ? -7.529 0.036 -5.601 1.00 95.50 72 GLN A CA 1
ATOM 548 C C . GLN A 1 72 ? -6.141 0.320 -6.177 1.00 95.50 72 GLN A C 1
ATOM 550 O O . GLN A 1 72 ? -5.647 1.448 -6.155 1.00 95.50 72 GLN A O 1
ATOM 555 N N . ILE A 1 73 ? -5.518 -0.726 -6.721 1.00 93.25 73 ILE A N 1
ATOM 556 C CA . ILE A 1 73 ? -4.190 -0.694 -7.337 1.00 93.25 73 ILE A CA 1
ATOM 557 C C . ILE A 1 73 ? -4.275 -1.467 -8.648 1.00 93.25 73 ILE A C 1
ATOM 559 O O . ILE A 1 73 ? -4.477 -2.677 -8.657 1.00 93.25 73 ILE A O 1
ATOM 563 N N . ALA A 1 74 ? -4.110 -0.775 -9.776 1.00 89.69 74 ALA A N 1
ATOM 564 C CA . ALA A 1 74 ? -4.370 -1.364 -11.089 1.00 89.69 74 ALA A CA 1
ATOM 565 C C . ALA A 1 74 ? -5.788 -1.974 -11.160 1.00 89.69 74 ALA A C 1
ATOM 567 O O . ALA A 1 74 ? -6.768 -1.244 -11.031 1.00 89.69 74 ALA A O 1
ATOM 568 N N . ILE A 1 75 ? -5.895 -3.287 -11.377 1.00 88.19 75 ILE A N 1
ATOM 569 C CA . ILE A 1 75 ? -7.176 -4.008 -11.400 1.00 88.19 75 ILE A CA 1
ATOM 570 C C . ILE A 1 75 ? -7.553 -4.606 -10.038 1.00 88.19 75 ILE A C 1
ATOM 572 O O . ILE A 1 75 ? -8.679 -5.061 -9.871 1.00 88.19 75 ILE A O 1
ATOM 576 N N . ILE A 1 76 ? -6.631 -4.595 -9.074 1.00 90.75 76 ILE A N 1
ATOM 577 C CA . ILE A 1 76 ? -6.804 -5.219 -7.764 1.00 90.75 76 ILE A CA 1
ATOM 578 C C . ILE A 1 76 ? -7.595 -4.263 -6.879 1.00 90.75 76 ILE A C 1
ATOM 580 O O . ILE A 1 76 ? -7.257 -3.079 -6.782 1.00 90.75 76 ILE A O 1
ATOM 584 N N . ARG A 1 77 ? -8.639 -4.782 -6.229 1.00 92.50 77 ARG A N 1
ATOM 585 C CA . ARG A 1 77 ? -9.426 -4.077 -5.215 1.00 92.50 77 ARG A CA 1
ATOM 586 C C . ARG A 1 77 ? -9.367 -4.843 -3.905 1.00 92.50 77 ARG A C 1
ATOM 588 O O . ARG A 1 77 ? -9.659 -6.031 -3.876 1.00 92.50 77 ARG A O 1
ATOM 595 N N . LEU A 1 78 ? -9.019 -4.138 -2.840 1.00 92.56 78 LEU A N 1
ATOM 596 C CA . LEU A 1 78 ? -8.924 -4.653 -1.482 1.00 92.56 78 LEU A CA 1
ATOM 597 C C . LEU A 1 78 ? -9.862 -3.854 -0.581 1.00 92.56 78 LEU A C 1
ATOM 599 O O . LEU A 1 78 ? -10.064 -2.656 -0.793 1.00 92.56 78 LEU A O 1
ATOM 603 N N . VAL A 1 79 ? -10.389 -4.509 0.448 1.00 95.69 79 VAL A N 1
ATOM 604 C CA . VAL A 1 79 ? -11.143 -3.856 1.521 1.00 95.69 79 VAL A CA 1
ATOM 605 C C . VAL A 1 79 ? -10.261 -3.827 2.758 1.00 95.69 79 VAL A C 1
ATOM 607 O O . VAL A 1 79 ? -9.805 -4.873 3.218 1.00 95.69 79 VAL A O 1
ATOM 610 N N . PHE A 1 80 ? -10.008 -2.639 3.298 1.00 96.44 80 PHE A N 1
ATOM 611 C CA . PHE A 1 80 ? -9.327 -2.504 4.578 1.00 96.44 80 PHE A CA 1
ATOM 612 C C . PHE A 1 80 ? -10.316 -2.736 5.725 1.00 96.44 80 PHE A C 1
ATOM 614 O O . PHE A 1 80 ? -11.394 -2.142 5.743 1.00 96.44 80 PHE A O 1
ATOM 621 N N . ARG A 1 81 ? -9.954 -3.593 6.683 1.00 96.00 81 ARG A N 1
ATOM 622 C CA . ARG A 1 81 ? -10.768 -3.921 7.861 1.00 96.00 81 ARG A CA 1
ATOM 623 C C . ARG A 1 81 ? -9.945 -3.763 9.135 1.00 96.00 81 ARG A C 1
ATOM 625 O O . ARG A 1 81 ? -8.779 -4.150 9.161 1.00 96.00 81 ARG A O 1
ATOM 632 N N . ILE A 1 82 ? -10.552 -3.222 10.189 1.00 94.00 82 ILE A N 1
ATOM 633 C CA . ILE A 1 82 ? -9.942 -3.108 11.520 1.00 94.00 82 ILE A CA 1
ATOM 634 C C . ILE A 1 82 ? -10.567 -4.166 12.443 1.00 94.00 82 ILE A C 1
ATOM 636 O O . ILE A 1 82 ? -11.760 -4.103 12.722 1.00 94.00 82 ILE A O 1
ATOM 640 N N . GLY A 1 83 ? -9.760 -5.105 12.954 1.00 80.88 83 GLY A N 1
ATOM 641 C CA . GLY A 1 83 ? -10.176 -6.044 14.009 1.00 80.88 83 GLY A CA 1
ATOM 642 C C . GLY A 1 83 ? -10.880 -7.323 13.537 1.00 80.88 83 GLY A C 1
ATOM 643 O O . GLY A 1 83 ? -11.972 -7.625 14.015 1.00 80.88 83 GLY A O 1
ATOM 644 N N . GLN A 1 84 ? -10.241 -8.085 12.646 1.00 53.78 84 GLN A N 1
ATOM 645 C CA . GLN A 1 84 ? -10.519 -9.512 12.429 1.00 53.78 84 GLN A CA 1
ATOM 646 C C . GLN A 1 84 ? -9.320 -10.348 12.859 1.00 53.78 84 GLN A C 1
ATOM 648 O O . GLN A 1 84 ? -8.183 -9.871 12.636 1.00 53.78 84 GLN A O 1
#

Secondary structure (DSSP, 8-state):
-EE--BTTB--SEEGGGSS-GGGS-SS-EEEEE-TTT--EEEEE-SSSPEEETTEEE-TT-EEEE-TT-EEEETTEEEE--S--

Sequence (84 aa):
MLGRSTPREPVDLDLSLEGPAEKVSRRQAVIARDPTTGYFEMTNVGARTVFVDGKALGTNNRTRLNDNSIIQIAIIRLVFRIGQ